Protein AF-A0A3N9VRV2-F1 (afdb_monomer)

Sequence (106 aa):
MKRVFPVWFGMFLLLASACAAEPGKMSLETARPRVTPESLPMEADTRYAEYLHAAAGNRSAATEKTAAYLRTLPGVKGVTVRGSDSLLVIMEDGNELFLMLGRERL

Foldseek 3Di:
DDDDDDDDDDDDDDDPDDDDPPPPPPPCPVQAPADDPVCLLVVLQVQLVVQCVVVVNQLQRSNVVSQVVQVPHHQWPHWDDDDSQWIWTQGPVGDIDIHGYPVVVD

Structure (mmCIF, N/CA/C/O backbone):
data_AF-A0A3N9VRV2-F1
#
_entry.id   AF-A0A3N9VRV2-F1
#
loop_
_atom_site.group_PDB
_atom_site.id
_atom_site.type_symbol
_atom_site.label_atom_id
_atom_site.label_alt_id
_atom_site.label_comp_id
_atom_site.label_asym_id
_atom_site.label_entity_id
_atom_site.label_seq_id
_atom_site.pdbx_PDB_ins_code
_atom_site.Cartn_x
_atom_site.Cartn_y
_atom_site.Cartn_z
_atom_site.occupancy
_atom_site.B_iso_or_equiv
_atom_site.auth_seq_id
_atom_site.auth_comp_id
_atom_site.auth_asym_id
_atom_site.aut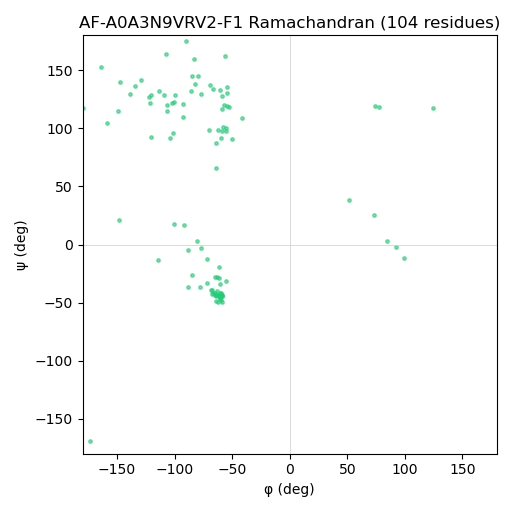h_atom_id
_atom_site.pdbx_PDB_model_num
ATOM 1 N N . MET A 1 1 ? 34.759 8.039 61.742 1.00 47.66 1 MET A N 1
ATOM 2 C CA . MET A 1 1 ? 34.677 9.302 60.973 1.00 47.66 1 MET A CA 1
ATOM 3 C C . MET A 1 1 ? 33.536 9.217 59.962 1.00 47.66 1 MET A C 1
ATOM 5 O O . MET A 1 1 ? 33.678 8.473 59.007 1.00 47.66 1 MET A O 1
ATOM 9 N N . LYS A 1 2 ? 32.430 9.945 60.159 1.00 48.41 2 LYS A N 1
ATOM 10 C CA . LYS A 1 2 ? 31.754 10.785 59.144 1.00 48.41 2 LYS A CA 1
ATOM 11 C C . LYS A 1 2 ? 30.543 11.449 59.803 1.00 48.41 2 LYS A C 1
ATOM 13 O O . LYS A 1 2 ? 29.680 10.778 60.354 1.00 48.41 2 LYS A O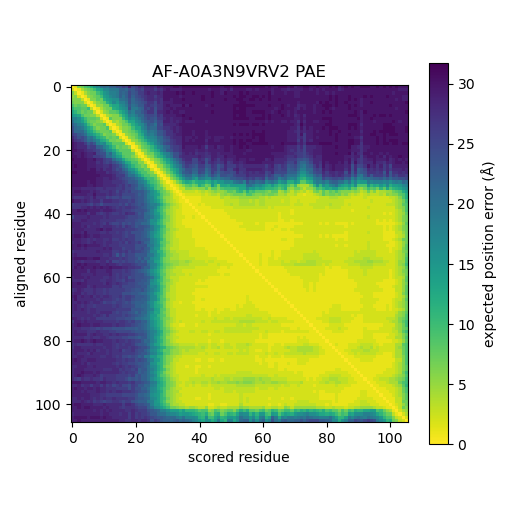 1
ATOM 18 N N . ARG A 1 3 ? 30.594 12.780 59.841 1.00 50.50 3 ARG A N 1
ATOM 19 C CA . ARG A 1 3 ? 29.654 13.681 60.510 1.00 50.50 3 ARG A CA 1
ATOM 20 C C . ARG A 1 3 ? 28.430 13.910 59.620 1.00 50.50 3 ARG A C 1
ATOM 22 O O . ARG A 1 3 ? 28.578 14.108 58.419 1.00 50.50 3 ARG A O 1
ATOM 29 N N . VAL A 1 4 ? 27.261 13.906 60.248 1.00 57.88 4 VAL A N 1
ATOM 30 C CA . VAL A 1 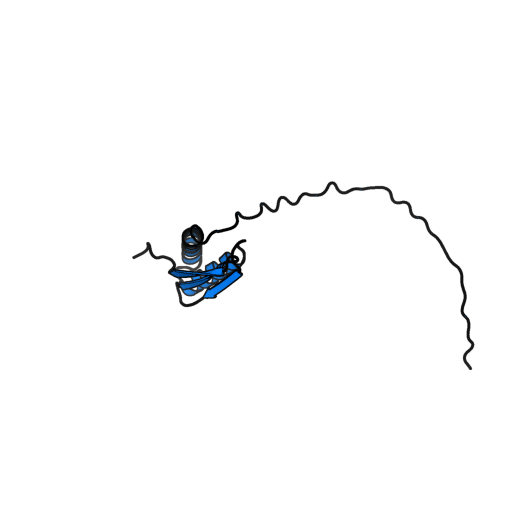4 ? 25.993 14.445 59.743 1.00 57.88 4 VAL A CA 1
ATOM 31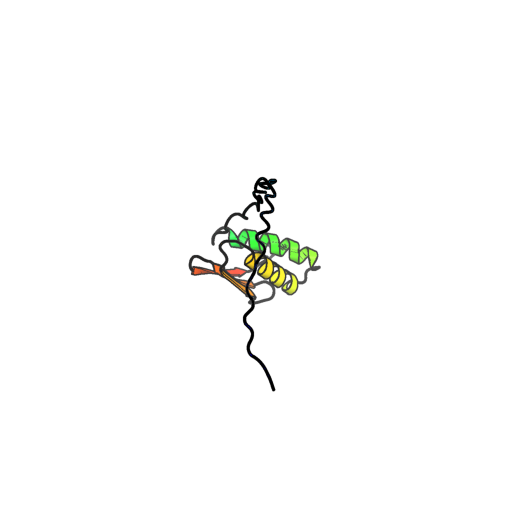 C C . VAL A 1 4 ? 26.081 15.966 59.610 1.00 57.88 4 VAL A C 1
ATOM 33 O O . VAL A 1 4 ? 26.519 16.624 60.549 1.00 57.88 4 VAL A O 1
ATOM 36 N N . PHE A 1 5 ? 25.620 16.507 58.481 1.00 55.00 5 PHE A N 1
ATOM 37 C CA . PHE A 1 5 ? 25.210 17.907 58.332 1.00 55.00 5 PHE A CA 1
ATOM 38 C C . PHE A 1 5 ? 24.096 18.005 57.276 1.00 55.00 5 PHE A C 1
ATOM 40 O O . PHE A 1 5 ? 24.359 17.732 56.105 1.00 55.00 5 PHE A O 1
ATOM 47 N N . PRO A 1 6 ? 22.870 18.409 57.651 1.00 56.88 6 PRO A N 1
ATOM 48 C CA . PRO A 1 6 ? 21.921 19.034 56.745 1.00 56.88 6 PRO A CA 1
ATOM 49 C C . PRO A 1 6 ? 22.110 20.555 56.844 1.00 56.88 6 PRO A C 1
ATOM 51 O O . PRO A 1 6 ? 21.987 21.121 57.930 1.00 56.88 6 PRO A O 1
ATOM 54 N N . VAL A 1 7 ? 22.441 21.229 55.741 1.00 57.09 7 VAL A N 1
ATOM 55 C CA . VAL A 1 7 ? 22.478 22.698 55.704 1.00 57.09 7 VAL A CA 1
ATOM 56 C C . VAL A 1 7 ? 21.544 23.200 54.613 1.00 57.09 7 VAL A C 1
ATOM 58 O O . VAL A 1 7 ? 21.554 22.754 53.471 1.00 57.09 7 VAL A O 1
ATOM 61 N N . TRP A 1 8 ? 20.691 24.088 55.093 1.00 50.50 8 TRP A N 1
ATOM 62 C CA . TRP A 1 8 ? 19.554 24.776 54.514 1.00 50.50 8 TRP A CA 1
ATOM 63 C C . TRP A 1 8 ? 20.023 26.096 53.863 1.00 50.50 8 TRP A C 1
ATOM 65 O O . TRP A 1 8 ? 21.169 26.488 54.066 1.00 50.50 8 TRP A O 1
ATOM 75 N N . PHE A 1 9 ? 19.109 26.807 53.189 1.00 48.44 9 PHE A N 1
ATOM 76 C CA . PHE A 1 9 ? 19.278 28.055 52.407 1.00 48.44 9 PHE A CA 1
ATOM 77 C C . PHE A 1 9 ? 19.891 27.854 51.010 1.00 48.44 9 PHE A C 1
ATOM 79 O O . PHE A 1 9 ? 21.007 27.386 50.870 1.00 48.44 9 PHE A O 1
ATOM 86 N N . GLY A 1 10 ? 19.242 28.177 49.893 1.00 50.47 10 GLY A N 1
ATOM 87 C CA . GLY A 1 10 ? 18.121 29.077 49.652 1.00 50.47 10 GLY A CA 1
ATOM 88 C C . GLY A 1 10 ? 18.561 30.084 48.594 1.00 50.47 10 GLY A C 1
ATOM 89 O O . GLY A 1 10 ? 19.480 30.845 48.852 1.00 50.47 10 GLY A O 1
ATOM 90 N N . MET A 1 11 ? 17.918 30.107 47.426 1.00 47.62 11 MET A N 1
ATOM 91 C CA . MET A 1 11 ? 17.783 31.345 46.657 1.00 47.62 11 MET A CA 1
ATOM 92 C C . MET A 1 11 ? 16.612 31.221 45.687 1.00 47.62 11 MET A C 1
ATOM 94 O O . MET A 1 11 ? 16.676 30.550 44.661 1.00 47.62 11 MET A O 1
ATOM 98 N N . PHE A 1 12 ? 15.522 31.881 46.061 1.00 51.44 12 PHE A N 1
ATOM 99 C CA . PHE A 1 12 ? 14.494 32.334 45.142 1.00 51.44 12 PHE A CA 1
ATOM 100 C C . PHE A 1 12 ? 15.171 33.274 44.134 1.00 51.44 12 PHE A C 1
ATOM 102 O O . PHE A 1 12 ? 15.674 34.327 44.521 1.00 51.44 12 PHE A O 1
ATOM 109 N N . LEU A 1 13 ? 15.182 32.909 42.856 1.00 56.91 13 LEU A N 1
ATOM 110 C CA . LEU A 1 13 ? 15.392 33.857 41.765 1.00 56.91 13 LEU A CA 1
ATOM 111 C C . LEU A 1 13 ? 14.157 33.797 40.873 1.00 56.91 13 LEU A C 1
ATOM 113 O O . LEU A 1 13 ? 14.027 32.965 39.980 1.00 56.91 13 LEU A O 1
ATOM 117 N N . LEU A 1 14 ? 13.226 34.695 41.193 1.00 52.88 14 LEU A N 1
ATOM 118 C CA . LEU A 1 14 ? 12.191 35.169 40.290 1.00 52.88 14 LEU A CA 1
ATOM 119 C C . LEU A 1 14 ? 12.875 35.773 39.059 1.00 52.88 14 LEU A C 1
ATOM 121 O O . LEU A 1 14 ? 13.345 36.906 39.099 1.00 52.88 14 LEU A O 1
ATOM 125 N N . LEU A 1 15 ? 12.912 35.020 37.965 1.00 57.25 15 LEU A N 1
ATOM 126 C CA . LEU A 1 15 ? 13.092 35.572 36.628 1.00 57.25 15 LEU A CA 1
ATOM 127 C C . LEU A 1 15 ? 11.731 35.557 35.942 1.00 57.25 15 LEU A C 1
ATOM 129 O O . LEU A 1 15 ? 11.316 34.580 35.323 1.00 57.25 15 LEU A O 1
ATOM 133 N N . ALA A 1 16 ? 11.027 36.675 36.098 1.00 53.12 16 ALA A N 1
ATOM 134 C CA . ALA A 1 16 ? 9.970 37.066 35.190 1.00 53.12 16 ALA A CA 1
ATOM 135 C C . ALA A 1 16 ? 10.595 37.275 33.803 1.00 53.12 16 ALA A C 1
ATOM 137 O O . ALA A 1 16 ? 11.169 38.326 33.532 1.00 53.12 16 ALA A O 1
ATOM 138 N N . SER A 1 17 ? 10.490 36.272 32.930 1.00 44.44 17 SER A N 1
ATOM 139 C CA . SER A 1 17 ? 10.573 36.500 31.492 1.00 44.44 17 SER A CA 1
ATOM 140 C C . SER A 1 17 ? 9.156 36.473 30.946 1.00 44.44 17 SER A C 1
ATOM 142 O O . SER A 1 17 ? 8.571 35.423 30.690 1.00 44.44 17 SER A O 1
ATOM 144 N N . ALA A 1 18 ? 8.598 37.671 30.813 1.00 48.62 18 ALA A N 1
ATOM 145 C CA . ALA A 1 18 ? 7.603 37.943 29.797 1.00 48.62 18 ALA A CA 1
ATOM 146 C C . ALA A 1 18 ? 8.175 37.608 28.404 1.00 48.62 18 ALA A C 1
ATOM 148 O O . ALA A 1 18 ? 9.393 37.557 28.224 1.00 48.62 18 ALA A O 1
ATOM 149 N N . CYS A 1 19 ? 7.268 37.464 27.437 1.00 41.97 19 CYS A N 1
ATOM 150 C CA . CYS A 1 19 ? 7.500 37.200 26.013 1.00 41.97 19 CYS A CA 1
ATOM 151 C C . CYS A 1 19 ? 7.931 35.756 25.694 1.00 41.97 19 CYS A C 1
ATOM 153 O O . CYS A 1 19 ? 8.978 35.299 26.117 1.00 41.97 19 CYS A O 1
ATOM 155 N N . ALA A 1 20 ? 7.197 34.975 24.913 1.00 43.28 20 ALA A N 1
ATOM 156 C CA . ALA A 1 20 ? 6.062 35.278 24.063 1.00 43.28 20 ALA A CA 1
ATOM 157 C C . ALA A 1 20 ? 5.146 34.056 24.053 1.00 43.28 20 ALA A C 1
ATOM 159 O O . ALA A 1 20 ? 5.613 32.922 23.973 1.00 43.28 20 ALA A O 1
ATOM 160 N N . ALA A 1 21 ? 3.838 34.298 24.099 1.00 43.69 21 ALA A N 1
ATOM 161 C CA . ALA A 1 21 ? 2.918 33.395 23.442 1.00 43.69 21 ALA A CA 1
ATOM 162 C C . ALA A 1 21 ? 3.388 33.321 21.986 1.00 43.69 21 ALA A C 1
ATOM 164 O O . ALA A 1 21 ? 3.179 34.261 21.218 1.00 43.69 21 ALA A O 1
ATOM 165 N N . GLU A 1 22 ? 4.105 32.257 21.629 1.00 51.28 22 GLU A N 1
ATOM 166 C CA . GLU A 1 22 ? 4.204 31.893 20.229 1.00 51.28 22 GLU A CA 1
ATOM 167 C C . GLU A 1 22 ? 2.752 31.765 19.764 1.00 51.28 22 GLU A C 1
ATOM 169 O O . GLU A 1 22 ? 1.992 30.996 20.369 1.00 51.28 22 GLU A O 1
ATOM 174 N N . PRO A 1 23 ? 2.302 32.569 18.783 1.00 44.47 23 PRO A N 1
ATOM 175 C CA . PRO A 1 23 ? 0.992 32.348 18.217 1.00 44.47 23 PRO A CA 1
ATOM 176 C C . PRO A 1 23 ? 1.043 30.919 17.722 1.00 44.47 23 PRO A C 1
ATOM 178 O O . PRO A 1 23 ? 1.936 30.576 16.941 1.00 44.47 23 PRO A O 1
ATOM 181 N N . GLY A 1 24 ? 0.151 30.093 18.274 1.00 46.22 24 GLY A N 1
ATOM 182 C CA . GLY A 1 24 ? 0.026 28.702 17.908 1.00 46.22 24 GLY A CA 1
ATOM 183 C C . GLY A 1 24 ? 0.148 28.629 16.402 1.00 46.22 24 GLY A C 1
ATOM 184 O O . GLY A 1 24 ? -0.730 29.097 15.675 1.00 46.22 24 GLY A O 1
ATOM 185 N N . LYS A 1 25 ? 1.274 28.085 15.933 1.00 41.56 25 LYS A N 1
ATOM 186 C CA . LYS A 1 25 ? 1.331 27.523 14.602 1.00 41.56 25 LYS A CA 1
ATOM 187 C C . LYS A 1 25 ? 0.358 26.369 14.703 1.00 41.56 25 LYS A C 1
ATOM 189 O O . LYS A 1 25 ? 0.720 25.268 15.101 1.00 41.56 25 LYS A O 1
ATOM 194 N N . MET A 1 26 ? -0.909 26.684 14.439 1.00 47.38 26 MET A N 1
ATOM 195 C CA . MET A 1 26 ? -1.879 25.761 13.904 1.00 47.38 26 MET A CA 1
ATOM 196 C C . MET A 1 26 ? -1.145 25.173 12.710 1.00 47.38 26 MET A C 1
ATOM 198 O O . MET A 1 26 ? -1.073 25.769 11.636 1.00 47.38 26 MET A O 1
ATOM 202 N N . SER A 1 27 ? -0.442 24.075 12.973 1.00 41.06 27 SER A N 1
ATOM 203 C CA . SER A 1 27 ? 0.040 23.196 11.945 1.00 41.06 27 SER A CA 1
ATOM 204 C C . SER A 1 27 ? -1.247 22.780 11.267 1.00 41.06 27 SER A C 1
ATOM 206 O O . SER A 1 27 ? -1.986 21.941 11.777 1.00 41.06 27 SER A O 1
ATOM 208 N N . LEU A 1 28 ? -1.570 23.445 10.159 1.00 43.72 28 LEU A N 1
ATOM 209 C CA . LEU A 1 28 ? -2.401 22.870 9.123 1.00 43.72 28 LEU A CA 1
ATOM 210 C C . LEU A 1 28 ? -1.604 21.676 8.576 1.00 43.72 28 LEU A C 1
ATOM 212 O O . LEU A 1 28 ? -1.171 21.659 7.426 1.00 43.72 28 LEU A O 1
ATOM 216 N N . GLU A 1 29 ? -1.403 20.650 9.412 1.00 49.53 29 GLU A N 1
ATOM 217 C CA . GLU A 1 29 ? -1.471 19.290 8.927 1.00 49.53 29 GLU A CA 1
ATOM 218 C C . GLU A 1 29 ? -2.844 19.235 8.287 1.00 49.53 29 GLU A C 1
ATOM 220 O O . GLU A 1 29 ? -3.874 19.185 8.956 1.00 49.53 29 GLU A O 1
ATOM 225 N N . THR A 1 30 ? -2.856 19.409 6.970 1.00 52.62 30 THR A N 1
ATOM 226 C CA . THR A 1 30 ? -4.028 19.136 6.161 1.00 52.62 30 THR A CA 1
ATOM 227 C C . THR A 1 30 ? -4.301 17.662 6.408 1.00 52.62 30 THR A C 1
ATOM 229 O O . THR A 1 30 ? -3.653 16.808 5.803 1.00 52.62 30 THR A O 1
ATOM 232 N N . ALA A 1 31 ? -5.136 17.371 7.410 1.00 62.81 31 ALA A N 1
ATOM 233 C CA . ALA A 1 31 ? -5.461 16.016 7.801 1.00 62.81 31 ALA A CA 1
ATOM 234 C C . ALA A 1 31 ? -5.925 15.324 6.526 1.00 62.81 31 ALA A C 1
ATOM 236 O O . ALA A 1 31 ? -6.860 15.794 5.870 1.00 62.81 31 ALA A O 1
ATOM 237 N N . ARG A 1 32 ? -5.200 14.277 6.112 1.00 70.94 32 ARG A N 1
ATOM 238 C CA . ARG A 1 32 ? -5.580 13.545 4.907 1.00 70.94 32 ARG A CA 1
ATOM 239 C C . ARG A 1 32 ? -7.032 13.104 5.085 1.00 70.94 32 ARG A C 1
ATOM 241 O O . ARG A 1 32 ? -7.379 12.660 6.184 1.00 70.94 32 ARG A O 1
ATOM 248 N N . PRO A 1 33 ? -7.880 13.248 4.054 1.00 76.19 33 PRO A N 1
ATOM 249 C CA . PRO A 1 33 ? -9.248 12.775 4.151 1.00 76.19 33 PRO A CA 1
ATOM 250 C C . PRO A 1 33 ? -9.217 11.297 4.545 1.00 76.19 33 PRO A C 1
ATOM 252 O O . PRO A 1 33 ? -8.451 10.513 3.980 1.00 76.19 33 PRO A O 1
ATOM 255 N N . ARG A 1 34 ? -9.996 10.943 5.572 1.00 86.31 34 ARG A N 1
ATOM 256 C CA . ARG A 1 34 ? -10.129 9.556 6.018 1.00 86.31 34 ARG A CA 1
ATOM 257 C C . ARG A 1 34 ? -10.657 8.730 4.850 1.00 86.31 34 ARG A C 1
ATOM 259 O O . ARG A 1 34 ? -11.673 9.091 4.260 1.00 86.31 34 ARG A O 1
ATOM 266 N N . VAL A 1 35 ? -9.967 7.643 4.528 1.00 89.50 35 VAL A N 1
ATOM 267 C CA . VAL A 1 35 ? -10.394 6.734 3.463 1.00 89.50 35 VAL A CA 1
ATOM 268 C C . VAL A 1 35 ? -11.485 5.801 3.965 1.00 89.50 35 VAL A C 1
ATOM 270 O O . VAL A 1 35 ? -11.476 5.386 5.125 1.00 89.50 35 VAL A O 1
ATOM 273 N N . THR A 1 36 ? -12.425 5.477 3.082 1.00 92.50 36 THR A N 1
ATOM 274 C CA . THR A 1 36 ? -13.492 4.506 3.337 1.00 92.50 36 THR A CA 1
ATOM 275 C C . THR A 1 36 ? -13.231 3.219 2.553 1.00 92.50 36 THR A C 1
ATOM 277 O O . THR A 1 36 ? -12.414 3.224 1.621 1.00 92.50 36 THR A O 1
ATOM 280 N N . PRO A 1 37 ? -13.904 2.108 2.896 1.00 91.19 37 PRO A N 1
ATOM 281 C CA . PRO A 1 37 ? -13.759 0.856 2.162 1.00 91.19 37 PRO A CA 1
ATOM 282 C C . PRO A 1 37 ? -14.046 0.981 0.660 1.00 91.19 37 PRO A C 1
ATOM 284 O O . PRO A 1 37 ? -13.429 0.290 -0.145 1.00 91.19 37 PRO A O 1
ATOM 287 N N . GLU A 1 38 ? -14.944 1.886 0.274 1.00 92.38 38 GLU A N 1
ATOM 288 C CA . GLU A 1 38 ? -15.352 2.115 -1.112 1.00 92.38 38 GLU A CA 1
ATOM 289 C C . GLU A 1 38 ? -14.321 2.935 -1.896 1.00 92.38 38 GLU A C 1
ATOM 291 O O . GLU A 1 38 ? -14.101 2.680 -3.079 1.00 92.38 38 GLU A O 1
ATOM 296 N N . SER A 1 39 ? -13.666 3.912 -1.256 1.00 92.44 39 SER A N 1
ATOM 297 C CA . SER A 1 39 ? -12.676 4.772 -1.920 1.00 92.44 39 SER A CA 1
ATOM 298 C C . SER A 1 39 ? -11.275 4.156 -1.966 1.00 92.44 39 SER A C 1
ATOM 300 O O . SER A 1 39 ? -10.469 4.503 -2.830 1.00 92.44 39 SER A O 1
ATOM 302 N N . LEU A 1 40 ? -10.957 3.267 -1.018 1.00 94.00 40 LEU A N 1
ATOM 303 C CA . LEU A 1 40 ? -9.615 2.710 -0.840 1.00 94.00 40 LEU A CA 1
ATOM 304 C C . LEU A 1 40 ? -9.075 1.961 -2.076 1.00 94.00 40 LEU A C 1
ATOM 306 O O . LEU A 1 40 ? -7.909 2.189 -2.405 1.00 94.00 40 LEU A O 1
ATOM 310 N N . PRO A 1 41 ? -9.848 1.109 -2.786 1.00 94.06 41 PRO A N 1
ATOM 311 C CA . PRO A 1 41 ? -9.332 0.388 -3.950 1.00 94.06 41 PRO A CA 1
ATOM 312 C C . PRO A 1 41 ? -8.828 1.330 -5.049 1.00 94.06 41 PRO A C 1
ATOM 314 O O . PRO A 1 41 ? -7.751 1.109 -5.595 1.00 94.06 41 PRO A O 1
ATOM 317 N N . MET A 1 42 ? -9.559 2.418 -5.315 1.00 92.88 42 MET A N 1
ATOM 318 C CA . MET A 1 42 ? -9.199 3.402 -6.341 1.00 92.88 42 MET A CA 1
ATOM 319 C C . MET A 1 42 ? -7.921 4.175 -5.981 1.00 92.88 42 MET A C 1
ATOM 321 O O . MET A 1 42 ? -7.048 4.362 -6.832 1.00 92.88 42 MET A O 1
ATOM 325 N N . GLU A 1 43 ? -7.771 4.592 -4.720 1.00 93.62 43 GLU A N 1
ATOM 326 C CA . GLU A 1 43 ? -6.531 5.229 -4.252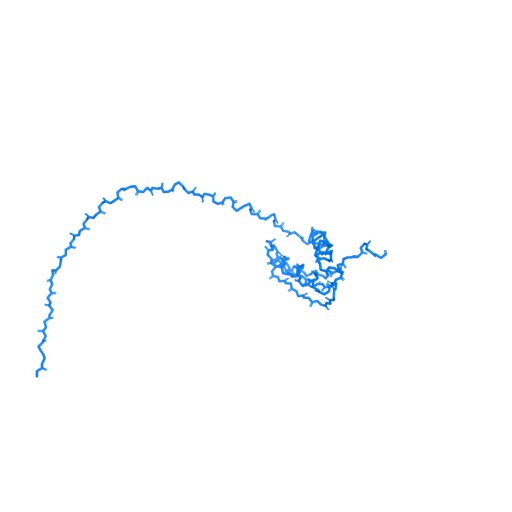 1.00 93.62 43 GLU A CA 1
ATOM 327 C C . GLU A 1 43 ? -5.351 4.242 -4.315 1.00 93.62 43 GLU A C 1
ATOM 329 O O . GLU A 1 43 ? -4.267 4.595 -4.784 1.00 93.62 43 GLU A O 1
ATOM 334 N N . ALA A 1 44 ? -5.557 2.989 -3.892 1.00 95.38 44 ALA A N 1
ATOM 335 C CA . ALA A 1 44 ? -4.529 1.951 -3.920 1.00 95.38 44 ALA A CA 1
ATOM 336 C C . ALA A 1 44 ? -4.037 1.658 -5.346 1.00 95.38 44 ALA A C 1
ATOM 338 O O . ALA A 1 44 ? -2.826 1.580 -5.562 1.00 95.38 44 ALA A O 1
ATOM 339 N N . ASP A 1 45 ? -4.949 1.553 -6.316 1.00 95.56 45 ASP A N 1
ATOM 340 C CA . ASP A 1 45 ? -4.611 1.333 -7.725 1.00 95.56 45 ASP A CA 1
ATOM 341 C C . ASP A 1 45 ? -3.878 2.526 -8.342 1.00 95.56 45 ASP A C 1
ATOM 343 O O . ASP A 1 45 ? -2.875 2.344 -9.039 1.00 95.56 45 ASP A O 1
ATOM 347 N N . THR A 1 46 ? -4.313 3.749 -8.029 1.00 94.94 46 THR A N 1
ATOM 348 C CA . THR A 1 46 ? -3.653 4.976 -8.499 1.00 94.94 46 THR A CA 1
ATOM 349 C C . THR A 1 46 ? -2.196 5.014 -8.037 1.00 94.94 46 THR A C 1
ATOM 351 O O . THR A 1 46 ? -1.275 5.172 -8.843 1.00 94.94 46 THR A O 1
ATOM 354 N N . ARG A 1 47 ? -1.957 4.777 -6.741 1.00 96.00 47 ARG A N 1
ATOM 355 C CA . ARG A 1 47 ? -0.601 4.750 -6.171 1.00 96.00 47 ARG A CA 1
ATOM 356 C C . ARG A 1 47 ? 0.223 3.585 -6.678 1.00 96.00 47 ARG A C 1
ATOM 358 O O . ARG A 1 47 ? 1.409 3.752 -6.958 1.00 96.00 47 ARG A O 1
ATOM 365 N N . TYR A 1 48 ? -0.394 2.420 -6.840 1.00 97.00 48 TYR A N 1
ATOM 366 C CA . TYR A 1 48 ? 0.278 1.272 -7.425 1.00 97.00 48 TYR A CA 1
ATOM 367 C C . TYR A 1 48 ? 0.779 1.568 -8.838 1.00 97.00 48 TYR A C 1
ATOM 369 O O . TYR A 1 48 ? 1.929 1.263 -9.138 1.00 97.00 48 TYR A O 1
ATOM 377 N N . ALA A 1 49 ? -0.020 2.216 -9.689 1.00 95.81 49 ALA A N 1
ATOM 378 C CA . ALA A 1 49 ? 0.399 2.578 -11.041 1.00 95.81 49 ALA A CA 1
ATOM 379 C C . ALA A 1 49 ? 1.602 3.540 -11.046 1.00 95.81 49 ALA A C 1
ATOM 381 O O . ALA A 1 49 ? 2.554 3.324 -11.805 1.00 95.81 49 ALA A O 1
ATOM 382 N N . GLU A 1 50 ? 1.591 4.555 -10.175 1.00 96.38 50 GLU A N 1
ATOM 383 C CA . GLU A 1 50 ? 2.717 5.482 -9.984 1.00 96.38 50 GLU A CA 1
ATOM 384 C C . GLU A 1 50 ? 3.984 4.737 -9.537 1.00 96.38 50 GLU A C 1
ATOM 386 O O . GLU A 1 50 ? 5.068 4.917 -10.101 1.00 96.38 50 GLU A O 1
ATOM 391 N N . TYR A 1 51 ? 3.857 3.860 -8.539 1.00 97.69 51 TYR A N 1
ATOM 392 C CA . TYR A 1 51 ? 4.987 3.115 -7.989 1.00 97.69 51 TYR A CA 1
ATOM 393 C C . TYR A 1 51 ? 5.501 2.038 -8.934 1.00 97.69 51 TYR A C 1
ATOM 395 O O . TYR A 1 51 ? 6.708 1.818 -8.987 1.00 97.69 51 TYR A O 1
ATOM 403 N N . LEU A 1 52 ? 4.629 1.420 -9.724 1.00 96.69 52 LEU A N 1
ATOM 404 C CA . LEU A 1 52 ? 5.007 0.452 -10.744 1.00 96.69 52 LEU A CA 1
ATOM 405 C C . LEU A 1 52 ? 5.831 1.109 -11.845 1.00 96.69 52 LEU A C 1
ATOM 407 O O . LEU A 1 52 ? 6.839 0.546 -12.271 1.00 96.69 52 LEU A O 1
ATOM 411 N N . HIS A 1 53 ? 5.445 2.313 -12.272 1.00 96.12 53 HIS A N 1
ATOM 412 C CA . HIS A 1 53 ? 6.235 3.085 -13.223 1.00 96.12 53 HIS A CA 1
ATOM 413 C C . HIS A 1 53 ? 7.600 3.470 -12.633 1.00 96.12 53 HIS A C 1
ATOM 415 O O . HIS A 1 53 ? 8.633 3.198 -13.243 1.00 96.12 53 HIS A O 1
ATOM 421 N N . ALA A 1 54 ? 7.621 4.008 -11.408 1.00 97.31 54 ALA A N 1
ATOM 422 C CA . ALA A 1 54 ? 8.858 4.386 -10.720 1.00 97.31 54 ALA A CA 1
ATOM 423 C C . ALA A 1 54 ? 9.791 3.193 -10.434 1.00 97.31 54 ALA A C 1
ATOM 425 O O . ALA A 1 54 ? 11.006 3.362 -10.364 1.00 97.31 54 ALA A O 1
ATOM 426 N N . ALA A 1 55 ? 9.236 1.989 -10.279 1.00 96.12 55 ALA A N 1
ATOM 427 C CA . ALA A 1 55 ? 9.976 0.752 -10.050 1.00 96.12 55 ALA A CA 1
ATOM 428 C C . ALA A 1 55 ? 10.314 -0.008 -11.348 1.00 96.12 55 ALA A C 1
ATOM 430 O O . ALA A 1 55 ? 10.619 -1.200 -11.288 1.00 96.12 55 ALA A O 1
ATOM 431 N N . ALA A 1 56 ? 10.230 0.643 -12.516 1.00 96.44 56 ALA A N 1
ATOM 432 C CA . ALA A 1 56 ? 10.518 0.051 -13.826 1.00 96.44 56 ALA A CA 1
ATOM 433 C C . ALA A 1 56 ? 9.761 -1.271 -14.089 1.00 96.44 56 ALA A C 1
ATOM 435 O O . ALA A 1 56 ? 10.302 -2.220 -14.652 1.00 96.44 56 ALA A O 1
ATOM 436 N N . GLY A 1 57 ? 8.501 -1.350 -13.650 1.00 94.19 57 GLY A N 1
ATOM 437 C CA . GLY A 1 57 ? 7.654 -2.532 -13.820 1.00 94.19 57 GLY A CA 1
ATOM 438 C C . GLY A 1 57 ? 7.833 -3.619 -12.755 1.00 94.19 57 GLY A C 1
ATOM 439 O O . GLY A 1 57 ? 7.168 -4.653 -12.835 1.00 94.19 57 GLY A O 1
ATOM 440 N N . ASN A 1 58 ? 8.674 -3.411 -11.734 1.00 97.31 58 ASN A N 1
ATOM 441 C CA . ASN A 1 58 ? 8.790 -4.348 -10.619 1.00 97.31 58 ASN A CA 1
ATOM 442 C C . ASN A 1 58 ? 7.523 -4.316 -9.745 1.00 97.31 58 ASN A C 1
ATOM 444 O O . ASN A 1 58 ? 7.358 -3.456 -8.876 1.00 97.31 58 ASN A O 1
ATOM 448 N N . ARG A 1 59 ? 6.641 -5.293 -9.979 1.00 96.31 59 ARG A N 1
ATOM 449 C CA . ARG A 1 59 ? 5.342 -5.418 -9.306 1.00 96.31 59 ARG A CA 1
ATOM 450 C C . ARG A 1 59 ? 5.471 -5.575 -7.795 1.00 96.31 59 ARG A C 1
ATOM 452 O O . ARG A 1 59 ? 4.806 -4.850 -7.066 1.00 96.31 59 ARG A O 1
ATOM 459 N N . SER A 1 60 ? 6.365 -6.443 -7.321 1.00 97.56 60 SER A N 1
ATOM 460 C CA . SER A 1 60 ? 6.554 -6.662 -5.882 1.00 97.56 60 SER A CA 1
ATOM 461 C C . SER A 1 60 ? 7.015 -5.390 -5.171 1.00 97.56 60 SER A C 1
ATOM 463 O O . SER A 1 60 ? 6.461 -5.033 -4.136 1.00 97.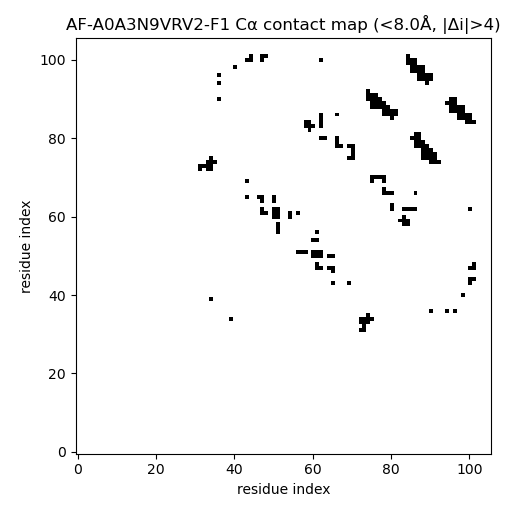56 60 SER A O 1
ATOM 465 N N . ALA A 1 61 ? 7.972 -4.657 -5.753 1.00 97.94 61 ALA A N 1
ATOM 466 C CA . ALA A 1 61 ? 8.433 -3.387 -5.189 1.00 97.94 61 ALA A CA 1
ATOM 467 C C . ALA A 1 61 ? 7.318 -2.326 -5.161 1.00 97.94 61 ALA A C 1
ATOM 469 O O . ALA A 1 61 ? 7.179 -1.597 -4.178 1.00 97.94 61 ALA A O 1
ATOM 470 N N . ALA A 1 62 ? 6.505 -2.259 -6.218 1.00 97.81 62 ALA A N 1
ATOM 471 C CA . ALA A 1 62 ? 5.359 -1.360 -6.277 1.00 97.81 62 ALA A CA 1
ATOM 472 C C . ALA A 1 62 ? 4.298 -1.710 -5.224 1.00 97.81 62 ALA A C 1
ATOM 474 O O . ALA A 1 62 ? 3.841 -0.822 -4.513 1.00 97.81 62 ALA A O 1
ATOM 475 N N . THR A 1 63 ? 3.971 -2.992 -5.061 1.00 98.19 63 THR A N 1
ATOM 476 C CA . THR A 1 63 ? 2.988 -3.479 -4.082 1.00 98.19 63 THR A CA 1
ATOM 477 C C . THR A 1 63 ? 3.425 -3.223 -2.647 1.00 98.19 63 THR A C 1
ATOM 479 O O . THR A 1 63 ? 2.628 -2.733 -1.850 1.00 98.19 63 THR A O 1
ATOM 482 N N . GLU A 1 64 ? 4.693 -3.472 -2.314 1.00 98.56 64 GLU A N 1
ATOM 483 C CA . GLU A 1 64 ? 5.247 -3.148 -0.993 1.00 98.56 64 GLU A CA 1
ATOM 484 C C . GLU A 1 64 ? 5.164 -1.647 -0.699 1.00 98.56 64 GLU A C 1
ATOM 486 O O . GLU A 1 64 ? 4.774 -1.228 0.395 1.00 98.56 64 GLU A O 1
ATOM 491 N N . LYS A 1 65 ? 5.470 -0.814 -1.699 1.00 98.44 65 LYS A N 1
ATOM 492 C CA . LYS A 1 65 ? 5.388 0.640 -1.563 1.00 98.44 65 LYS A CA 1
ATOM 493 C C . LYS A 1 65 ? 3.942 1.122 -1.431 1.00 98.44 65 LYS A C 1
ATOM 495 O O . LYS A 1 65 ? 3.672 1.985 -0.595 1.00 98.44 65 LYS A O 1
ATOM 500 N N . THR A 1 66 ? 3.006 0.531 -2.174 1.00 98.12 66 THR A N 1
ATOM 501 C CA . THR A 1 66 ? 1.567 0.779 -2.011 1.00 98.12 66 THR A CA 1
ATOM 502 C C . THR A 1 66 ? 1.116 0.382 -0.612 1.00 98.12 66 THR A C 1
ATOM 504 O O . THR A 1 66 ? 0.477 1.181 0.064 1.00 98.12 66 THR A O 1
ATOM 507 N N . ALA A 1 67 ? 1.512 -0.792 -0.112 1.00 98.44 67 ALA A N 1
ATOM 508 C CA . ALA A 1 67 ? 1.184 -1.222 1.243 1.00 98.44 67 ALA A CA 1
ATOM 509 C C . ALA A 1 67 ? 1.718 -0.250 2.302 1.00 98.44 67 ALA A C 1
ATOM 511 O O . ALA A 1 67 ? 0.994 0.115 3.227 1.00 98.44 67 ALA A O 1
ATOM 512 N N . ALA A 1 68 ? 2.969 0.201 2.164 1.00 98.38 68 ALA A N 1
ATOM 513 C CA . ALA A 1 68 ? 3.560 1.194 3.054 1.00 98.38 68 ALA A CA 1
ATOM 514 C C . ALA A 1 68 ? 2.782 2.516 3.036 1.00 98.38 68 ALA A C 1
ATOM 516 O O . ALA A 1 68 ? 2.519 3.072 4.097 1.00 98.38 68 ALA A O 1
ATOM 517 N N . TYR A 1 69 ? 2.361 2.981 1.858 1.00 97.69 69 TYR A N 1
ATOM 518 C CA . TYR A 1 69 ? 1.523 4.169 1.727 1.00 97.69 69 TYR A CA 1
ATOM 519 C C . TYR A 1 69 ? 0.158 3.996 2.407 1.00 97.69 69 TYR A C 1
ATOM 521 O O . TYR A 1 69 ? -0.219 4.841 3.219 1.00 97.69 69 TYR A O 1
ATOM 529 N N . LEU A 1 70 ? -0.556 2.897 2.140 1.00 97.12 70 LEU A N 1
ATOM 530 C CA . LEU A 1 70 ? -1.889 2.654 2.703 1.00 97.12 70 LEU A CA 1
ATOM 531 C C . LEU A 1 70 ? -1.869 2.599 4.237 1.00 97.12 70 LEU A C 1
ATOM 533 O O . LEU A 1 70 ? -2.788 3.101 4.872 1.00 97.12 70 LEU A O 1
ATOM 537 N N . ARG A 1 71 ? -0.792 2.085 4.848 1.00 97.31 71 ARG A N 1
ATOM 538 C CA . ARG A 1 71 ? -0.604 2.110 6.313 1.00 97.31 71 ARG A CA 1
ATOM 539 C C . ARG A 1 71 ? -0.543 3.524 6.904 1.00 97.31 71 ARG A C 1
ATOM 541 O O . ARG A 1 71 ? -0.724 3.671 8.105 1.00 97.31 71 ARG A O 1
ATOM 548 N N . THR A 1 72 ? -0.268 4.550 6.094 1.00 96.00 72 THR A N 1
ATOM 549 C CA . THR A 1 72 ? -0.251 5.959 6.537 1.00 96.00 72 THR A CA 1
ATOM 550 C C . THR A 1 72 ? -1.613 6.641 6.442 1.00 96.00 72 THR A C 1
ATOM 552 O O . THR A 1 72 ? -1.735 7.808 6.814 1.00 96.00 72 THR A O 1
ATOM 555 N N . LEU A 1 73 ? -2.625 5.965 5.892 1.00 95.00 73 LEU A N 1
ATOM 556 C CA . LEU A 1 73 ? -3.925 6.572 5.650 1.00 95.00 73 LEU A CA 1
ATOM 557 C C . LEU A 1 73 ? -4.820 6.500 6.891 1.00 95.00 73 LEU A C 1
ATOM 559 O O . LEU A 1 73 ? -4.990 5.418 7.456 1.00 95.00 73 LEU A O 1
ATOM 563 N N . PRO A 1 74 ? -5.459 7.616 7.286 1.00 94.31 74 PRO A N 1
ATOM 564 C CA . PRO A 1 74 ? -6.486 7.580 8.319 1.00 94.31 74 PRO A CA 1
ATOM 565 C C . PRO A 1 74 ? -7.645 6.685 7.871 1.00 94.31 74 PRO A C 1
ATOM 567 O O . PRO A 1 74 ? -8.130 6.833 6.750 1.00 94.31 74 PRO A O 1
ATOM 570 N N . GLY A 1 75 ? -8.112 5.786 8.739 1.00 93.12 75 GLY A N 1
ATOM 571 C CA . GLY A 1 75 ? -9.116 4.771 8.391 1.00 93.12 75 GLY A CA 1
ATOM 572 C C . GLY A 1 75 ? -8.534 3.385 8.098 1.00 93.12 75 GLY A C 1
ATOM 573 O O . GLY A 1 75 ? -9.290 2.416 8.078 1.00 93.12 75 GLY A O 1
ATOM 574 N N . VAL A 1 76 ? -7.210 3.254 7.951 1.00 96.56 76 VAL A N 1
ATOM 575 C CA . VAL A 1 76 ? -6.528 1.962 7.787 1.00 96.56 76 VAL A CA 1
ATOM 576 C C . VAL A 1 76 ? -5.901 1.523 9.109 1.00 96.56 76 VAL A C 1
ATOM 578 O O . VAL A 1 76 ? -5.044 2.203 9.664 1.00 96.56 76 VAL A O 1
ATOM 581 N N . LYS A 1 77 ? -6.286 0.339 9.591 1.00 97.38 77 LYS A N 1
ATOM 582 C CA . LYS A 1 77 ? -5.727 -0.291 10.796 1.00 97.38 77 LYS A CA 1
ATOM 583 C C . LYS A 1 77 ? -4.504 -1.154 10.487 1.00 97.38 77 LYS A C 1
ATOM 585 O O . LYS A 1 77 ? -3.581 -1.232 11.294 1.00 97.38 77 LYS A O 1
ATOM 590 N N . GLY A 1 78 ? -4.492 -1.838 9.344 1.00 97.19 78 GLY A N 1
ATOM 591 C CA . GLY A 1 78 ? -3.401 -2.737 8.978 1.00 97.19 78 GLY A CA 1
ATOM 592 C C . GLY A 1 78 ? -3.391 -3.095 7.500 1.00 97.19 78 GLY A C 1
ATOM 593 O O . GLY A 1 78 ? -4.424 -3.094 6.843 1.00 97.19 78 GLY A O 1
ATOM 594 N N . VAL A 1 79 ? -2.206 -3.414 6.977 1.00 98.19 79 VAL A N 1
ATOM 595 C CA . VAL A 1 79 ? -2.029 -3.858 5.588 1.00 98.19 79 VAL A CA 1
ATOM 596 C C . VAL A 1 79 ? -1.021 -4.997 5.540 1.00 98.19 79 VAL A C 1
ATOM 598 O O . VAL A 1 79 ? 0.100 -4.863 6.045 1.00 98.19 79 VAL A O 1
ATOM 601 N N . THR A 1 80 ? -1.392 -6.092 4.885 1.00 98.44 80 THR A N 1
ATOM 602 C CA . THR A 1 80 ? -0.559 -7.275 4.662 1.00 98.44 80 THR A CA 1
ATOM 603 C C . THR A 1 80 ? -0.399 -7.520 3.168 1.00 98.44 80 THR A C 1
ATOM 605 O O . THR A 1 80 ? -1.384 -7.602 2.440 1.00 98.44 80 THR A O 1
ATOM 608 N N . VAL A 1 81 ? 0.842 -7.680 2.713 1.00 98.19 81 VAL A N 1
ATOM 609 C CA . VAL A 1 81 ? 1.140 -8.070 1.331 1.00 98.19 81 VAL A CA 1
ATOM 610 C C . VAL A 1 81 ? 0.889 -9.568 1.172 1.00 98.19 81 VAL A C 1
ATOM 612 O O . VAL A 1 81 ? 1.334 -10.366 1.997 1.00 98.19 81 VAL A O 1
ATOM 615 N N . ARG A 1 82 ? 0.131 -9.951 0.141 1.00 97.50 82 ARG A N 1
ATOM 616 C CA . ARG A 1 82 ? -0.237 -11.349 -0.148 1.00 97.50 82 ARG A CA 1
ATOM 617 C C . ARG A 1 82 ? 0.368 -11.873 -1.451 1.00 97.50 82 ARG A C 1
ATOM 619 O O . ARG A 1 82 ? 0.401 -13.084 -1.648 1.00 97.50 82 ARG A O 1
ATOM 626 N N . GLY A 1 83 ? 0.899 -10.992 -2.294 1.00 94.81 83 GLY A N 1
ATOM 627 C CA . GLY A 1 83 ? 1.543 -11.345 -3.553 1.00 94.81 83 GLY A CA 1
ATOM 628 C C . GLY A 1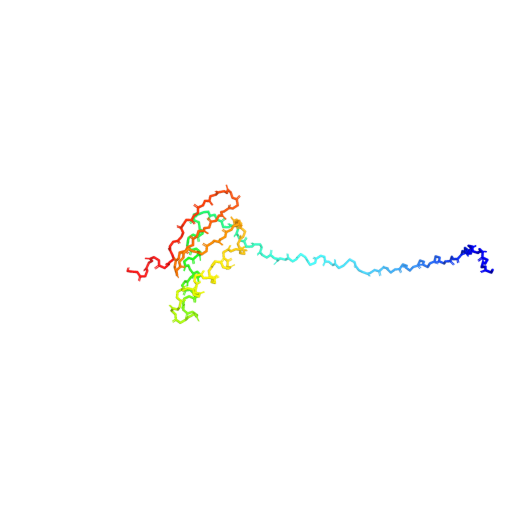 83 ? 2.196 -10.137 -4.214 1.00 94.81 83 GLY A C 1
ATOM 629 O O . GLY A 1 83 ? 2.323 -9.076 -3.607 1.00 94.81 83 GLY A O 1
ATOM 630 N N . SER A 1 84 ? 2.612 -10.295 -5.470 1.00 95.19 84 SER A N 1
ATOM 631 C CA . SER A 1 84 ? 3.278 -9.231 -6.230 1.00 95.19 84 SER A CA 1
ATOM 632 C C . SER A 1 84 ? 2.340 -8.098 -6.653 1.00 95.19 84 SER A C 1
ATOM 634 O O . SER A 1 84 ? 2.826 -7.048 -7.060 1.00 95.19 84 SER A O 1
ATOM 636 N N . ASP A 1 85 ? 1.029 -8.278 -6.537 1.00 94.75 85 ASP A N 1
ATOM 637 C CA . ASP A 1 85 ? -0.032 -7.330 -6.896 1.00 94.75 85 ASP A CA 1
ATOM 638 C C . ASP A 1 85 ? -1.268 -7.471 -5.988 1.00 94.75 85 ASP A C 1
ATOM 640 O O . ASP A 1 85 ? -2.362 -7.059 -6.354 1.00 94.75 85 ASP A O 1
ATOM 644 N N . SER A 1 86 ? -1.129 -8.056 -4.794 1.00 96.31 86 SER A N 1
ATOM 645 C CA . SER A 1 86 ? -2.275 -8.306 -3.913 1.00 96.31 86 SER A CA 1
ATOM 646 C C . SER A 1 86 ? -2.018 -7.917 -2.463 1.00 96.31 86 SER A C 1
ATOM 648 O O . SER A 1 86 ? -0.962 -8.204 -1.888 1.00 96.31 86 SER A O 1
ATOM 650 N N . LEU A 1 87 ? -3.018 -7.266 -1.865 1.00 97.94 87 LEU A N 1
ATOM 651 C CA . LEU A 1 87 ? -3.000 -6.753 -0.498 1.00 97.94 87 LEU A CA 1
ATOM 652 C C . LEU A 1 87 ? -4.245 -7.212 0.263 1.00 97.94 87 LEU A C 1
ATOM 654 O O . LEU A 1 87 ? -5.348 -7.208 -0.273 1.00 97.94 87 LEU A O 1
ATOM 658 N N . LEU A 1 88 ? -4.076 -7.540 1.540 1.00 98.06 88 LEU A N 1
ATOM 659 C CA . LEU A 1 88 ? -5.165 -7.588 2.511 1.00 98.06 88 LEU A CA 1
ATOM 660 C C . LEU A 1 88 ? -5.095 -6.319 3.361 1.00 98.06 88 LEU A C 1
ATOM 662 O O . LEU A 1 88 ? -4.069 -6.067 3.996 1.00 98.06 88 LEU A O 1
ATOM 666 N N . VAL A 1 89 ? -6.166 -5.534 3.378 1.00 98.00 89 VAL A N 1
ATOM 667 C CA . VAL A 1 89 ? -6.278 -4.312 4.177 1.00 98.00 89 VAL A CA 1
ATOM 668 C C . VAL A 1 89 ? -7.343 -4.501 5.246 1.00 98.00 89 VAL A C 1
ATOM 670 O O . VAL A 1 89 ? -8.444 -4.948 4.954 1.00 98.00 89 VAL A O 1
ATOM 673 N N . ILE A 1 90 ? -7.004 -4.147 6.481 1.00 97.62 90 ILE A N 1
ATOM 674 C CA . ILE A 1 90 ? -7.913 -4.110 7.622 1.00 97.62 90 ILE A CA 1
ATOM 675 C C . ILE A 1 90 ? -8.196 -2.640 7.909 1.00 97.62 90 ILE A C 1
ATOM 677 O O . ILE A 1 90 ? -7.273 -1.872 8.197 1.00 97.62 90 ILE A O 1
ATOM 681 N N . MET A 1 91 ? -9.458 -2.252 7.826 1.00 96.69 91 MET A N 1
ATOM 682 C CA . MET A 1 91 ? -9.935 -0.902 8.106 1.00 96.69 91 MET A CA 1
ATOM 683 C C . MET A 1 91 ? -10.156 -0.703 9.614 1.00 96.69 91 MET A C 1
ATOM 685 O O . MET A 1 91 ? -10.278 -1.659 10.384 1.00 96.69 91 MET A O 1
ATOM 689 N N . GLU A 1 92 ? -10.191 0.550 10.066 1.00 95.81 92 GLU A N 1
ATOM 690 C CA . GLU A 1 92 ? -10.455 0.890 11.475 1.00 95.81 92 GLU A CA 1
ATOM 691 C C . GLU A 1 92 ? -11.867 0.498 11.937 1.00 95.81 92 GLU A C 1
ATOM 693 O O . GLU A 1 92 ? -12.061 0.196 13.113 1.00 95.81 92 GLU A O 1
ATOM 698 N N . ASP A 1 93 ? -12.833 0.467 11.018 1.00 92.69 93 ASP A N 1
ATOM 699 C CA . ASP A 1 93 ? -14.220 0.047 11.259 1.00 92.69 93 ASP A CA 1
ATOM 700 C C . ASP A 1 93 ? -14.395 -1.484 11.341 1.00 92.69 93 ASP A C 1
ATOM 702 O O . ASP A 1 93 ? -15.488 -1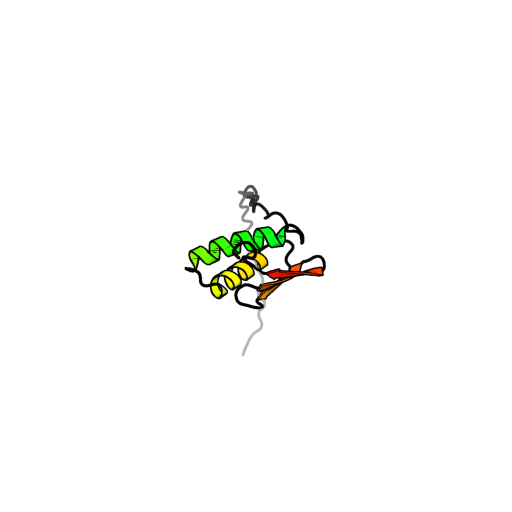.967 11.631 1.00 92.69 93 ASP A O 1
ATOM 706 N N . GLY A 1 94 ? -13.316 -2.247 11.131 1.00 93.25 94 GLY A N 1
ATOM 707 C CA . GLY A 1 94 ? -13.310 -3.709 11.157 1.00 93.25 94 GLY A CA 1
ATOM 708 C C . GLY A 1 94 ? -13.535 -4.372 9.798 1.00 93.25 94 GLY A C 1
ATOM 709 O O . GLY A 1 94 ? -13.464 -5.596 9.728 1.00 93.25 94 GLY A O 1
ATOM 710 N N . ASN A 1 95 ? -13.756 -3.608 8.724 1.00 94.94 95 ASN A N 1
ATOM 711 C CA . ASN A 1 95 ? -13.874 -4.171 7.383 1.00 94.94 95 ASN A CA 1
ATOM 712 C C . ASN A 1 95 ? -12.527 -4.710 6.882 1.00 94.94 95 ASN A C 1
ATOM 714 O O . ASN A 1 95 ? -11.486 -4.060 7.007 1.00 94.94 95 ASN A O 1
ATOM 718 N N . GLU A 1 96 ? -12.559 -5.888 6.262 1.00 97.19 96 GLU A N 1
ATOM 719 C CA . GLU A 1 96 ? -11.400 -6.496 5.612 1.00 97.19 96 GLU A CA 1
ATOM 720 C C . GLU A 1 96 ? -11.574 -6.465 4.094 1.00 97.19 96 GLU A C 1
ATOM 722 O O . GLU A 1 96 ? -12.591 -6.898 3.553 1.00 97.19 96 GLU A O 1
ATOM 727 N N . LEU A 1 97 ? -10.565 -5.952 3.396 1.00 96.69 97 LEU A N 1
ATOM 728 C CA . LEU A 1 97 ? -10.578 -5.764 1.952 1.00 96.69 97 LEU A CA 1
ATOM 729 C C . LEU A 1 97 ? -9.424 -6.536 1.331 1.00 96.69 97 LEU A C 1
ATOM 731 O O . LEU A 1 97 ? -8.257 -6.288 1.641 1.00 96.69 97 LEU A O 1
ATOM 735 N N . PHE A 1 98 ? -9.743 -7.446 0.417 1.00 96.81 98 PHE A N 1
ATOM 736 C CA . PHE A 1 98 ? -8.745 -8.067 -0.442 1.00 96.81 98 PHE A CA 1
ATOM 737 C C . PHE A 1 98 ? -8.644 -7.279 -1.749 1.00 96.81 98 PHE A C 1
ATOM 739 O O . PHE A 1 98 ? -9.566 -7.282 -2.565 1.00 96.81 98 PHE A O 1
ATOM 746 N N . LEU A 1 99 ? -7.526 -6.581 -1.930 1.00 95.56 99 LEU A N 1
ATOM 747 C CA . LEU A 1 99 ? -7.258 -5.738 -3.089 1.00 95.56 99 LEU A CA 1
ATOM 748 C C . LEU A 1 99 ? -6.361 -6.490 -4.073 1.00 95.56 99 LEU A C 1
ATOM 750 O O . LEU A 1 99 ? -5.295 -6.975 -3.693 1.00 95.56 99 LEU A O 1
ATOM 754 N N . MET A 1 100 ? -6.775 -6.543 -5.339 1.00 95.50 100 MET A N 1
ATOM 755 C CA . MET A 1 100 ? -5.915 -6.940 -6.457 1.00 95.50 100 MET A CA 1
ATOM 756 C C . MET A 1 100 ? -5.581 -5.694 -7.265 1.00 95.50 100 MET A C 1
ATOM 758 O O . MET A 1 100 ? -6.479 -5.076 -7.835 1.00 95.50 100 MET A O 1
ATOM 762 N N . LEU A 1 101 ? -4.304 -5.335 -7.270 1.00 94.75 101 LEU A N 1
ATOM 763 C CA . LEU A 1 101 ? -3.788 -4.094 -7.817 1.00 94.75 101 LEU A CA 1
ATOM 764 C C . LEU A 1 101 ? -3.535 -4.208 -9.323 1.00 94.75 101 LEU A C 1
ATOM 766 O O . LEU A 1 101 ? -3.097 -5.243 -9.822 1.00 94.75 101 LEU A O 1
ATOM 770 N N . GLY A 1 102 ? -3.761 -3.117 -10.052 1.00 88.75 102 GLY A N 1
ATOM 771 C CA . GLY A 1 102 ? -3.491 -3.042 -11.490 1.00 88.75 102 GLY A CA 1
ATOM 772 C C . GLY A 1 102 ? -4.493 -3.814 -12.352 1.00 88.75 102 GLY A C 1
ATOM 773 O O . GLY A 1 102 ? -4.155 -4.222 -13.464 1.00 88.75 102 GLY A O 1
ATOM 774 N N . ARG A 1 103 ? -5.720 -4.006 -11.854 1.00 72.44 103 ARG A N 1
ATOM 775 C CA . ARG A 1 103 ? -6.764 -4.827 -12.487 1.00 72.44 103 ARG A CA 1
ATOM 776 C C . ARG A 1 103 ? -7.196 -4.328 -13.870 1.00 72.44 103 ARG A C 1
ATOM 778 O O . ARG A 1 103 ? -7.576 -5.139 -14.702 1.00 72.44 103 ARG A O 1
ATOM 785 N N . GLU A 1 104 ? -7.098 -3.025 -14.131 1.00 64.69 104 GLU A N 1
ATOM 786 C CA . GLU A 1 104 ? -7.453 -2.421 -15.428 1.00 64.69 104 GLU A CA 1
ATOM 787 C C . GLU A 1 104 ? -6.359 -2.547 -16.507 1.00 64.69 104 GLU A C 1
ATOM 789 O O . GLU A 1 104 ? -6.509 -2.018 -17.604 1.00 64.69 104 GLU A O 1
ATOM 794 N N . ARG A 1 105 ? -5.234 -3.219 -16.222 1.00 54.22 105 ARG A N 1
ATOM 795 C CA . ARG A 1 105 ? -4.112 -3.371 -17.170 1.00 54.22 105 ARG A CA 1
ATOM 796 C C . ARG A 1 105 ? -4.065 -4.730 -17.888 1.00 54.22 105 ARG A C 1
ATOM 798 O O . ARG A 1 105 ? -3.006 -5.079 -18.413 1.00 54.22 105 ARG A O 1
ATOM 805 N N . LEU A 1 106 ? -5.168 -5.483 -17.893 1.00 45.62 106 LEU A N 1
ATOM 806 C CA . LEU A 1 106 ? -5.337 -6.741 -18.637 1.00 45.62 106 LEU A CA 1
ATOM 807 C C . LEU A 1 106 ? -6.254 -6.559 -19.847 1.00 45.62 106 LEU A C 1
ATOM 809 O O . LEU A 1 106 ? -7.303 -5.900 -19.685 1.00 45.62 106 LEU A O 1
#

Secondary structure (DSSP, 8-state):
------------------------------PPPPP-TTTHHHHHHHHHHHHHHHTTT-HHHHHHHHHHHHTTSTTEEEEEE-SSSEEEEEETTS-EEEEETTGGG-

Solvent-accessible surface area (backbone atoms only — not comparable to full-atom values): 6630 Å² total; per-residue (Å²): 143,84,84,90,82,91,83,81,89,87,78,92,75,89,74,87,72,76,85,70,85,70,75,75,76,74,72,75,66,73,71,68,78,65,52,47,88,83,54,41,60,60,54,48,32,55,47,27,55,56,33,19,60,77,47,78,63,36,42,49,64,9,37,54,50,33,43,59,52,51,56,71,38,49,49,42,66,41,62,44,81,74,52,49,40,29,36,42,36,34,32,65,90,68,52,75,45,82,45,68,53,63,70,88,78,115

Mean predicted aligned error: 13.67 Å

Nearest PDB structures (foldseek):
  3b0y-assembly1_A  TM=6.818E-01  e=1.520E-01  Thermus thermophilus HB8
  7kmy-assembly2_D  TM=3.818E-01  e=1.733E-01  Mycobacterium tuberculos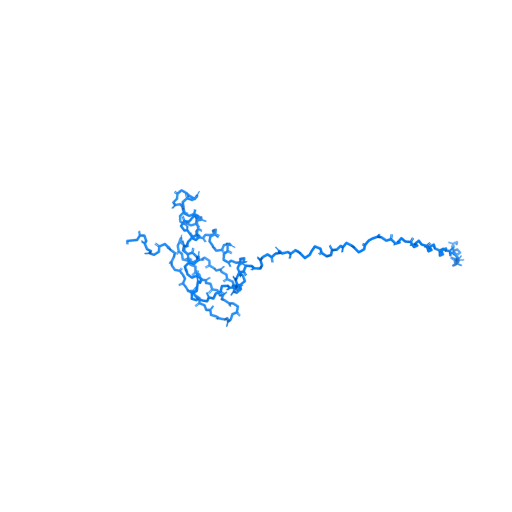is
  5nhg-assembly3_F  TM=3.435E-01  e=1.976E-01  Homo sapiens
  3eao-assembly2_D  TM=3.560E-01  e=1.238E+00  Rattus norvegicus
  8a1r-assembly1_A  TM=3.864E-01  e=1.718E+00  Schistosoma mansoni

Radius of gyration: 26.87 Å; Cα contacts (8 Å, |Δi|>4): 118; chains: 1; bounding box: 50×49×80 Å

pLDDT: mean 80.53, std 21.47, range [41.06, 98.56]